Protein AF-A0A819NZL0-F1 (afdb_monomer_lite)

Foldseek 3Di:
DKKFFCAFDDDPDLQAFGDHGGAIWDFPADDPQWTWTDHPPRIHIDGPVRIGDDPPDQPKDFACAFDDDPDPPDDGDHHRDIDGDDD

Structure (mmCIF, N/CA/C/O backbone):
data_AF-A0A819NZL0-F1
#
_entry.id   AF-A0A819NZL0-F1
#
loop_
_atom_site.group_PDB
_atom_site.id
_atom_site.type_symbol
_atom_site.label_atom_id
_atom_site.label_alt_id
_atom_site.label_comp_id
_atom_site.label_asym_id
_atom_site.label_entity_id
_atom_site.label_seq_id
_atom_site.pdbx_PDB_ins_code
_atom_site.Cartn_x
_atom_site.Cartn_y
_atom_site.Cartn_z
_atom_site.occupancy
_atom_site.B_iso_or_equiv
_atom_site.auth_seq_id
_atom_site.auth_comp_id
_atom_site.auth_asym_id
_atom_site.auth_atom_id
_atom_site.pdbx_PDB_model_num
ATOM 1 N N . ASP A 1 1 ? 1.502 -8.307 -1.623 1.00 87.38 1 ASP A N 1
ATOM 2 C CA . ASP A 1 1 ? 0.814 -7.190 -0.932 1.00 87.38 1 ASP A CA 1
ATOM 3 C C . ASP A 1 1 ? 0.269 -6.196 -1.947 1.00 87.38 1 ASP A C 1
ATOM 5 O O . ASP A 1 1 ? 0.857 -6.081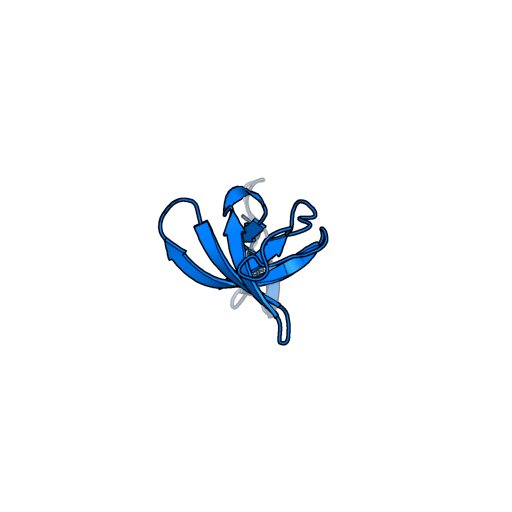 -3.016 1.00 87.38 1 ASP A O 1
ATOM 9 N N . VAL A 1 2 ? -0.840 -5.512 -1.638 1.00 92.56 2 VAL A N 1
ATOM 10 C CA . VAL A 1 2 ? -1.420 -4.487 -2.528 1.00 92.56 2 VAL A CA 1
ATOM 11 C C . VAL A 1 2 ? -0.898 -3.110 -2.141 1.00 92.56 2 VAL A C 1
ATOM 13 O O . VAL A 1 2 ? -0.962 -2.705 -0.977 1.00 92.56 2 VAL A O 1
ATOM 16 N N . TYR A 1 3 ? -0.392 -2.403 -3.138 1.00 95.88 3 TYR A N 1
ATOM 17 C CA . TYR A 1 3 ? 0.076 -1.033 -3.047 1.00 95.88 3 TYR A CA 1
ATOM 18 C C . TYR A 1 3 ? -0.703 -0.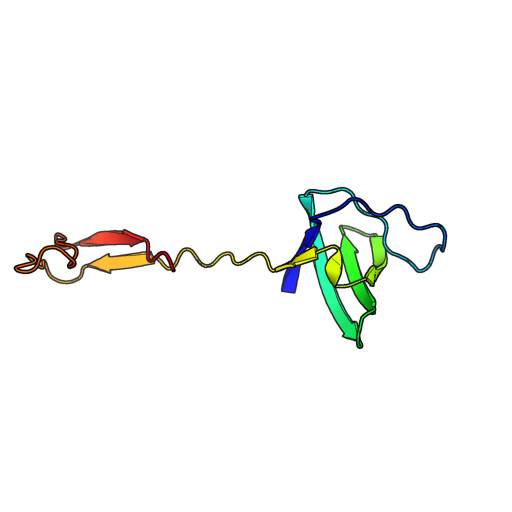171 -4.041 1.00 95.88 3 TYR A C 1
ATOM 20 O O . TYR A 1 3 ? -1.284 -0.685 -4.992 1.00 95.88 3 TYR A O 1
ATOM 28 N N . GLU A 1 4 ? -0.740 1.129 -3.801 1.00 95.69 4 GLU A N 1
ATOM 29 C CA . GLU A 1 4 ? -1.353 2.119 -4.679 1.00 95.69 4 GLU A CA 1
ATOM 30 C C . GLU A 1 4 ? -0.261 3.048 -5.198 1.00 95.69 4 GLU A C 1
ATOM 32 O O . GLU A 1 4 ? 0.580 3.506 -4.420 1.00 95.69 4 GLU A O 1
ATOM 37 N N . ALA A 1 5 ? -0.244 3.287 -6.506 1.00 96.88 5 ALA A N 1
ATOM 38 C CA . ALA A 1 5 ? 0.675 4.221 -7.131 1.00 96.88 5 ALA A CA 1
ATOM 39 C C . ALA A 1 5 ? 0.382 5.650 -6.663 1.00 96.88 5 ALA A C 1
ATOM 41 O O . ALA A 1 5 ? -0.737 6.139 -6.788 1.00 96.88 5 ALA A O 1
ATOM 42 N N . ILE A 1 6 ? 1.396 6.335 -6.143 1.00 96.81 6 ILE A N 1
ATOM 43 C CA . ILE A 1 6 ? 1.299 7.734 -5.698 1.00 96.81 6 ILE A CA 1
ATOM 44 C C . ILE A 1 6 ? 1.833 8.720 -6.747 1.00 96.81 6 ILE A C 1
ATOM 46 O O . ILE A 1 6 ? 1.639 9.924 -6.608 1.00 96.81 6 ILE A O 1
ATOM 50 N N . TYR A 1 7 ? 2.444 8.205 -7.817 1.00 96.56 7 TYR A N 1
ATOM 51 C CA . TYR A 1 7 ? 2.858 8.942 -9.011 1.00 96.56 7 TYR A CA 1
ATOM 52 C C . TYR A 1 7 ? 2.627 8.074 -10.251 1.00 96.56 7 TYR A C 1
ATOM 54 O O . TYR A 1 7 ? 2.701 6.850 -10.156 1.00 96.56 7 TYR A O 1
ATOM 62 N N . SER A 1 8 ? 2.389 8.694 -11.409 1.00 96.06 8 SER A N 1
ATOM 63 C CA . SER A 1 8 ? 2.430 7.974 -12.687 1.00 96.06 8 SER A CA 1
ATOM 64 C C . SER A 1 8 ? 3.875 7.647 -13.065 1.00 96.06 8 SER A C 1
ATOM 66 O O . SER A 1 8 ? 4.794 8.428 -12.801 1.00 96.06 8 SER A O 1
ATOM 68 N N . TYR A 1 9 ? 4.064 6.507 -13.714 1.00 94.81 9 TYR A N 1
ATOM 69 C CA . TYR A 1 9 ? 5.341 6.061 -14.243 1.00 94.81 9 TYR A CA 1
ATOM 70 C C . TYR A 1 9 ? 5.143 5.491 -15.648 1.00 94.81 9 TYR A C 1
ATOM 72 O O . TYR A 1 9 ? 4.463 4.482 -15.837 1.00 94.81 9 TYR A O 1
ATOM 80 N N . GLU A 1 10 ? 5.743 6.157 -16.633 1.00 95.19 10 GLU A N 1
ATOM 81 C CA . GLU A 1 10 ? 5.796 5.692 -18.017 1.00 95.19 10 GLU A CA 1
ATOM 82 C C . GLU A 1 10 ? 7.136 4.994 -18.255 1.00 95.19 10 GLU A C 1
ATOM 84 O O . GLU A 1 10 ? 8.191 5.632 -18.304 1.00 95.19 10 GLU A O 1
ATOM 89 N N . ALA A 1 11 ? 7.095 3.670 -18.380 1.00 91.81 11 ALA A N 1
ATOM 90 C CA . ALA A 1 11 ? 8.280 2.874 -18.643 1.00 91.81 11 ALA A CA 1
ATOM 91 C C . ALA A 1 11 ? 8.736 3.038 -20.097 1.00 91.81 11 ALA A C 1
ATOM 93 O O . ALA A 1 11 ? 7.943 2.956 -21.035 1.00 91.81 11 ALA A O 1
ATOM 94 N N . THR A 1 12 ? 10.041 3.209 -20.285 1.00 92.75 12 THR A N 1
ATOM 95 C CA . THR A 1 12 ? 10.684 3.155 -21.605 1.00 92.75 12 THR A CA 1
ATOM 96 C C . THR A 1 12 ? 11.248 1.770 -21.913 1.00 92.75 12 THR A C 1
ATOM 98 O O . THR A 1 12 ? 11.372 1.412 -23.085 1.00 92.75 12 THR A O 1
ATOM 101 N N . ASP A 1 13 ? 11.569 0.986 -20.881 1.00 93.12 13 ASP A N 1
ATOM 102 C CA . ASP A 1 13 ? 12.028 -0.393 -21.002 1.00 93.12 13 ASP A CA 1
ATOM 103 C C . ASP A 1 13 ? 10.831 -1.366 -20.936 1.00 93.12 13 ASP A C 1
ATOM 105 O O . ASP A 1 13 ? 10.015 -1.266 -20.019 1.00 93.12 13 ASP A O 1
ATOM 109 N N . PRO A 1 14 ? 10.702 -2.335 -21.864 1.00 89.88 14 PRO A N 1
ATOM 110 C CA . PRO A 1 14 ? 9.636 -3.340 -21.827 1.00 89.88 14 PRO A CA 1
ATOM 111 C C . PRO A 1 14 ? 9.618 -4.232 -20.575 1.00 89.88 14 PRO A C 1
ATOM 113 O O . PRO A 1 14 ? 8.624 -4.917 -20.340 1.00 89.88 14 PRO A O 1
ATOM 116 N N . SER A 1 15 ? 10.718 -4.294 -19.820 1.00 93.31 15 SER A N 1
ATOM 117 C CA . SER A 1 15 ? 10.817 -5.048 -18.565 1.00 93.31 15 SER A CA 1
ATOM 118 C C . SER A 1 15 ? 10.275 -4.292 -17.345 1.00 93.31 15 SER A C 1
ATOM 120 O O . SER A 1 15 ? 10.032 -4.907 -16.299 1.00 93.31 15 SER A O 1
ATOM 122 N N . ASP A 1 16 ? 10.022 -2.992 -17.490 1.00 96.38 16 ASP A N 1
ATOM 123 C CA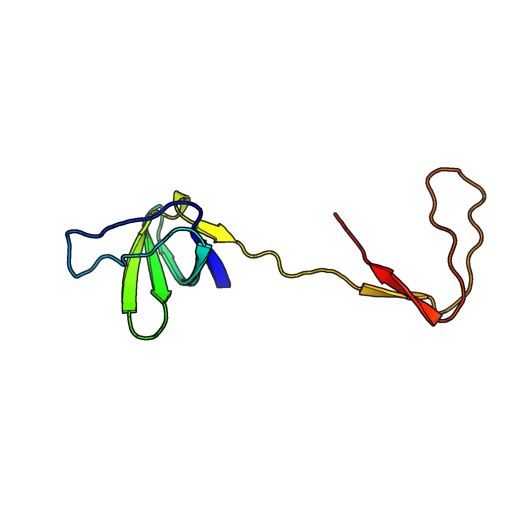 . ASP A 1 16 ? 9.502 -2.118 -16.446 1.00 96.38 16 ASP A CA 1
ATOM 124 C C . ASP A 1 16 ? 7.964 -2.028 -16.507 1.00 96.38 16 ASP A C 1
ATOM 126 O O . ASP A 1 16 ? 7.325 -2.120 -17.558 1.00 96.38 16 ASP A O 1
ATOM 130 N N . LEU A 1 17 ? 7.334 -1.857 -15.347 1.00 97.12 17 LEU A N 1
ATOM 131 C CA . LEU A 1 17 ? 5.883 -1.791 -15.208 1.00 97.12 17 LEU A CA 1
ATOM 132 C C . LEU A 1 17 ? 5.407 -0.341 -15.273 1.00 97.12 17 LEU A C 1
ATOM 134 O O . LEU A 1 17 ? 5.581 0.395 -14.310 1.00 97.12 17 LEU A O 1
ATOM 138 N N . SER A 1 18 ? 4.732 0.043 -16.359 1.00 96.75 18 SER A N 1
ATOM 139 C CA . SER A 1 18 ? 4.050 1.346 -16.436 1.00 96.75 18 SER A CA 1
ATOM 140 C C . SER A 1 18 ? 2.735 1.352 -15.659 1.00 96.75 18 SER A C 1
ATOM 142 O O . SER A 1 18 ? 1.972 0.383 -15.738 1.00 96.75 18 SER A O 1
ATOM 144 N N . PHE A 1 19 ? 2.436 2.460 -14.984 1.00 97.12 19 PHE A N 1
ATOM 145 C CA . PHE A 1 19 ? 1.175 2.660 -14.269 1.00 97.12 19 PHE A CA 1
ATOM 146 C C . PHE A 1 19 ? 0.823 4.131 -14.077 1.00 97.12 19 PHE A C 1
ATOM 148 O O . PHE A 1 19 ? 1.703 4.990 -14.013 1.00 97.12 19 PHE A O 1
ATOM 155 N N . ASP A 1 20 ? -0.468 4.402 -13.923 1.00 97.88 20 ASP A N 1
ATOM 156 C CA . ASP A 1 20 ? -0.977 5.720 -13.558 1.00 97.88 20 ASP A CA 1
ATOM 157 C C . ASP A 1 20 ? -1.117 5.901 -12.042 1.00 97.88 20 ASP A C 1
ATOM 159 O O . ASP A 1 20 ? -1.283 4.942 -11.283 1.00 97.88 20 ASP A O 1
ATOM 163 N N . ILE A 1 21 ? -1.087 7.157 -11.590 1.00 96.50 21 ILE A N 1
ATOM 164 C CA . ILE A 1 21 ? -1.410 7.507 -10.203 1.00 96.50 21 ILE A CA 1
ATOM 165 C C . ILE A 1 21 ? -2.780 6.935 -9.796 1.00 96.50 21 ILE A C 1
ATOM 167 O O . ILE A 1 21 ? -3.773 7.054 -10.513 1.00 96.50 21 ILE A O 1
ATOM 171 N N . GLY A 1 22 ? -2.834 6.312 -8.619 1.00 95.38 22 GLY A N 1
ATOM 172 C CA . GLY A 1 22 ? -4.013 5.635 -8.083 1.00 95.38 22 GLY A CA 1
ATOM 173 C C . GLY A 1 22 ? -4.200 4.191 -8.565 1.00 95.38 22 GLY A C 1
ATOM 174 O O . GLY A 1 22 ? -5.075 3.496 -8.042 1.00 95.38 22 GLY A O 1
ATOM 175 N N . GLU A 1 23 ? -3.401 3.692 -9.517 1.00 96.94 23 GLU A N 1
ATOM 176 C CA . GLU A 1 23 ? -3.468 2.278 -9.894 1.00 96.94 23 GLU A CA 1
ATOM 177 C C . GLU A 1 23 ? -2.996 1.367 -8.754 1.00 96.94 23 GLU A C 1
ATOM 179 O O . GLU A 1 23 ? -2.057 1.663 -8.011 1.00 96.94 23 GLU A O 1
ATOM 184 N N . ARG A 1 24 ? -3.654 0.209 -8.624 1.00 95.94 24 ARG A N 1
ATOM 185 C CA . ARG A 1 24 ? -3.306 -0.794 -7.617 1.00 95.94 24 ARG A CA 1
ATOM 186 C C . ARG A 1 24 ? -2.294 -1.781 -8.169 1.00 95.94 24 ARG A C 1
ATOM 188 O O . ARG A 1 24 ? -2.600 -2.539 -9.085 1.00 95.94 24 ARG A O 1
ATOM 195 N N . VAL A 1 25 ? -1.131 -1.823 -7.536 1.00 96.81 25 VAL A N 1
ATOM 196 C CA . VAL A 1 25 ? -0.020 -2.710 -7.873 1.00 96.81 25 VAL A CA 1
ATOM 197 C C . VAL A 1 25 ? 0.028 -3.867 -6.884 1.00 96.81 25 VAL A C 1
ATOM 199 O O . VAL A 1 25 ? 0.097 -3.672 -5.667 1.00 96.81 25 VAL A O 1
ATOM 202 N N . ILE A 1 26 ? 0.023 -5.096 -7.396 1.00 96.81 26 ILE A N 1
ATOM 203 C CA . ILE A 1 26 ? 0.308 -6.285 -6.593 1.00 96.81 26 ILE A CA 1
ATOM 204 C C . ILE A 1 26 ? 1.822 -6.481 -6.583 1.00 96.81 26 ILE A C 1
ATOM 206 O O . ILE A 1 26 ? 2.410 -6.803 -7.610 1.00 96.81 26 ILE A O 1
ATOM 210 N N . VAL A 1 27 ? 2.461 -6.301 -5.427 1.00 96.31 27 VAL A N 1
ATOM 211 C CA . VAL A 1 27 ? 3.910 -6.507 -5.288 1.00 96.31 27 VAL A CA 1
ATOM 212 C C . VAL A 1 27 ? 4.206 -7.997 -5.134 1.00 96.31 27 VAL A C 1
ATOM 214 O O . VAL A 1 27 ? 3.739 -8.626 -4.176 1.00 96.31 27 VAL A O 1
ATOM 217 N N . LEU A 1 28 ? 4.978 -8.534 -6.086 1.00 96.06 28 LEU A N 1
ATOM 218 C CA . LEU A 1 28 ? 5.391 -9.936 -6.193 1.00 96.06 28 LEU A CA 1
ATOM 219 C C . LEU A 1 28 ? 6.772 -10.185 -5.569 1.00 96.06 28 LEU A C 1
ATOM 221 O O . LEU A 1 28 ? 6.987 -11.228 -4.954 1.00 96.06 28 LEU A O 1
ATOM 225 N N . LYS A 1 29 ? 7.706 -9.234 -5.711 1.00 96.06 29 LYS A N 1
ATOM 226 C CA . LYS A 1 29 ? 9.068 -9.328 -5.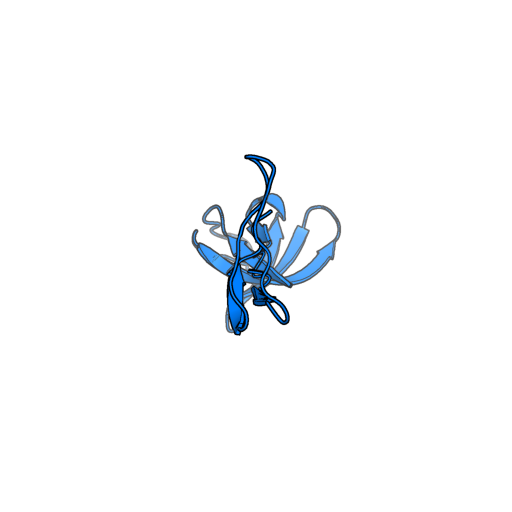161 1.00 96.06 29 LYS A CA 1
ATOM 227 C C . LYS A 1 29 ? 9.578 -7.952 -4.734 1.00 96.06 29 LYS A C 1
ATOM 229 O O . LYS A 1 29 ? 9.451 -6.995 -5.492 1.00 96.06 29 LYS A O 1
ATOM 234 N N . CYS A 1 30 ? 10.199 -7.878 -3.558 1.00 94.88 30 CYS A N 1
ATOM 235 C CA . CYS A 1 30 ? 10.909 -6.694 -3.070 1.00 94.88 30 CYS A CA 1
ATOM 236 C C . CYS A 1 30 ? 12.420 -6.960 -3.111 1.00 94.88 30 CYS A C 1
ATOM 238 O O . CYS A 1 30 ? 12.901 -7.771 -2.321 1.00 94.88 30 CYS A O 1
ATOM 240 N N . ASP A 1 31 ? 13.156 -6.312 -4.018 1.00 92.62 31 ASP A N 1
ATOM 241 C CA . ASP A 1 31 ? 14.609 -6.485 -4.165 1.00 92.62 31 ASP A CA 1
ATOM 242 C C . ASP A 1 31 ? 15.323 -5.123 -4.159 1.00 92.62 31 ASP A C 1
ATOM 244 O O . ASP A 1 31 ? 15.451 -4.446 -5.178 1.00 92.62 31 ASP A O 1
ATOM 248 N N . GLY A 1 32 ? 15.722 -4.669 -2.969 1.00 94.50 32 GLY A N 1
ATOM 249 C CA . GLY A 1 32 ? 16.254 -3.318 -2.785 1.00 94.50 32 GLY A CA 1
ATOM 250 C C . GLY A 1 32 ? 15.247 -2.244 -3.214 1.00 94.50 32 GLY A C 1
ATOM 251 O O . GLY A 1 32 ? 14.089 -2.249 -2.773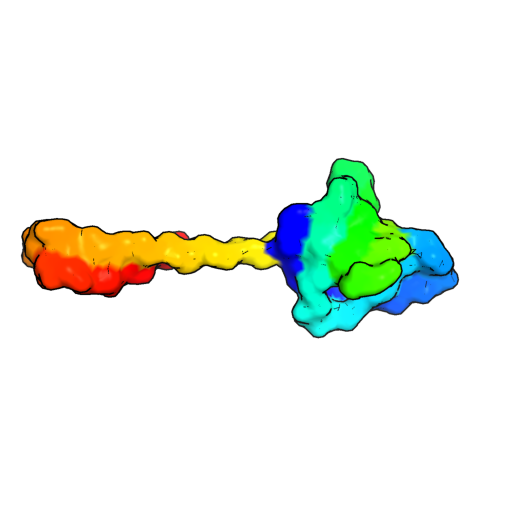 1.00 94.50 32 GLY A O 1
ATOM 252 N N . ASP A 1 33 ? 15.696 -1.336 -4.081 1.00 95.44 33 ASP A N 1
ATOM 253 C CA . ASP A 1 33 ? 14.888 -0.213 -4.565 1.00 95.44 33 ASP A CA 1
ATOM 254 C C . ASP A 1 33 ? 13.942 -0.577 -5.715 1.00 95.44 33 ASP A C 1
ATOM 256 O O . ASP A 1 33 ? 12.948 0.117 -5.930 1.00 95.44 33 ASP A O 1
ATOM 260 N N . TRP A 1 34 ? 14.203 -1.694 -6.401 1.00 94.94 34 TRP A N 1
ATOM 261 C CA . TRP A 1 34 ? 13.437 -2.155 -7.554 1.00 94.94 34 TRP A CA 1
ATOM 262 C C . TRP A 1 34 ? 12.559 -3.340 -7.182 1.00 94.94 34 TRP A C 1
ATOM 264 O O . TRP A 1 34 ? 13.020 -4.410 -6.782 1.00 94.94 34 TRP A O 1
ATOM 274 N N . TRP A 1 35 ? 11.254 -3.148 -7.287 1.00 97.19 35 TRP A N 1
ATOM 275 C CA . TRP A 1 35 ? 10.269 -4.162 -6.954 1.00 97.19 35 TRP A CA 1
ATOM 276 C C . TRP A 1 35 ? 9.628 -4.708 -8.220 1.00 97.19 35 TRP A C 1
ATOM 278 O O . TRP A 1 35 ? 9.456 -3.997 -9.203 1.00 97.19 35 TRP A O 1
ATOM 288 N N . THR A 1 36 ? 9.254 -5.984 -8.189 1.00 97.19 36 THR A N 1
ATOM 289 C CA . THR A 1 36 ? 8.452 -6.599 -9.249 1.00 97.19 36 THR A CA 1
ATOM 290 C C . THR A 1 36 ? 6.983 -6.484 -8.875 1.00 97.19 36 THR A C 1
ATOM 292 O O . THR A 1 36 ? 6.571 -6.978 -7.820 1.00 97.19 36 THR A O 1
ATOM 295 N N . GLY A 1 37 ? 6.200 -5.841 -9.736 1.00 97.12 37 GLY A N 1
ATOM 296 C CA . GLY A 1 37 ? 4.769 -5.623 -9.556 1.00 97.12 37 GLY A CA 1
ATOM 297 C C . GLY A 1 37 ? 3.941 -6.204 -10.691 1.00 97.12 37 GLY A C 1
ATOM 298 O O . GLY A 1 37 ? 4.459 -6.475 -11.774 1.00 97.12 37 GLY A O 1
ATOM 299 N N . GLN A 1 38 ? 2.644 -6.355 -10.441 1.00 97.44 38 GLN A N 1
ATOM 300 C CA . GLN A 1 38 ? 1.665 -6.783 -11.432 1.00 97.44 38 GLN A CA 1
ATOM 301 C C . GLN A 1 38 ? 0.396 -5.924 -11.368 1.00 97.44 38 GLN A C 1
ATOM 303 O O . GLN A 1 38 ? -0.121 -5.650 -10.280 1.00 97.44 38 GLN A O 1
ATOM 308 N N . ILE A 1 39 ? -0.118 -5.540 -12.542 1.00 96.56 39 ILE A N 1
ATOM 309 C CA . ILE A 1 39 ? -1.394 -4.838 -12.738 1.00 96.56 39 ILE A CA 1
ATOM 310 C C . ILE A 1 39 ? -2.153 -5.513 -13.883 1.00 96.56 39 ILE A C 1
ATOM 312 O O . ILE A 1 39 ? -1.786 -5.379 -15.054 1.00 96.56 39 ILE A O 1
ATOM 316 N N . GLY A 1 40 ? -3.222 -6.242 -13.551 1.00 94.38 40 GLY A N 1
ATOM 317 C CA . GLY A 1 40 ? -3.909 -7.104 -14.516 1.00 94.38 40 GLY A CA 1
ATOM 318 C C . GLY A 1 40 ? -2.935 -8.133 -15.095 1.00 94.38 40 GLY A C 1
ATOM 319 O O . GLY A 1 40 ? -2.307 -8.878 -14.343 1.00 94.38 40 GLY A O 1
ATOM 320 N N . ASP A 1 41 ? -2.764 -8.116 -16.416 1.00 95.12 41 ASP A N 1
ATOM 321 C CA . ASP A 1 41 ? -1.841 -9.005 -17.134 1.00 95.12 41 ASP A CA 1
ATOM 322 C C . ASP A 1 41 ? -0.429 -8.409 -17.306 1.00 95.12 41 ASP A C 1
ATOM 324 O O . ASP A 1 41 ? 0.485 -9.086 -17.777 1.00 95.12 41 ASP A O 1
ATOM 328 N N . ARG A 1 42 ? -0.220 -7.142 -16.922 1.00 95.25 42 ARG A N 1
ATOM 329 C CA . ARG A 1 42 ? 1.078 -6.458 -17.021 1.00 95.25 42 ARG A CA 1
ATOM 330 C C . ARG A 1 42 ? 1.931 -6.793 -15.805 1.00 95.25 42 ARG A C 1
ATOM 332 O O . ARG A 1 42 ? 1.473 -6.623 -14.679 1.00 95.25 42 ARG A O 1
ATOM 339 N N . THR A 1 43 ? 3.168 -7.225 -16.024 1.00 96.81 43 THR A N 1
ATOM 340 C CA . THR A 1 43 ? 4.154 -7.488 -14.964 1.00 96.81 43 THR A CA 1
ATOM 341 C C . THR A 1 43 ? 5.471 -6.829 -15.331 1.00 96.81 43 THR A C 1
ATOM 343 O O . THR A 1 43 ? 5.871 -6.891 -16.489 1.00 96.81 43 THR A O 1
ATOM 346 N N . GLY A 1 44 ? 6.147 -6.231 -14.357 1.00 97.12 44 GLY A N 1
ATOM 347 C CA . GLY A 1 44 ? 7.433 -5.589 -14.597 1.00 97.12 44 GLY A CA 1
ATOM 348 C C . GLY A 1 44 ? 8.052 -5.008 -13.336 1.00 97.12 44 GLY A C 1
ATOM 349 O O . GLY A 1 44 ? 7.520 -5.156 -12.228 1.00 97.12 44 GLY A O 1
ATOM 350 N N . LEU A 1 45 ? 9.199 -4.370 -13.519 1.00 97.25 45 LEU A N 1
ATOM 351 C CA . LEU A 1 45 ? 9.954 -3.710 -12.464 1.00 97.25 45 LEU A CA 1
ATOM 352 C C . LEU A 1 45 ? 9.523 -2.253 -12.281 1.00 97.25 45 LEU A C 1
ATOM 354 O O . LEU A 1 45 ? 9.122 -1.581 -13.224 1.00 97.25 45 LEU A O 1
ATOM 358 N N . PHE A 1 46 ? 9.590 -1.759 -11.051 1.00 96.62 46 PHE A N 1
ATOM 359 C CA . PHE A 1 46 ? 9.355 -0.352 -10.743 1.00 96.62 46 PHE A CA 1
ATOM 360 C C . PHE A 1 46 ? 10.064 0.041 -9.443 1.00 96.62 46 PHE A C 1
ATOM 362 O O . PHE A 1 46 ? 10.395 -0.813 -8.616 1.00 96.62 46 PHE A O 1
ATOM 369 N N . LEU A 1 47 ? 10.287 1.339 -9.240 1.00 96.44 47 LEU A N 1
ATOM 370 C CA . LEU A 1 47 ? 10.900 1.849 -8.015 1.00 96.44 47 LEU A CA 1
ATOM 371 C C . LEU A 1 47 ? 9.901 1.869 -6.854 1.00 96.44 47 LEU A C 1
ATOM 373 O O . LEU A 1 47 ? 8.791 2.389 -6.973 1.00 96.44 47 LEU A O 1
ATOM 377 N N . ASN A 1 48 ? 10.314 1.365 -5.692 1.00 95.56 48 ASN A N 1
ATOM 378 C CA . ASN A 1 48 ? 9.420 1.210 -4.541 1.00 95.56 48 ASN A CA 1
ATOM 379 C C . ASN A 1 48 ? 8.805 2.525 -4.024 1.00 95.56 48 ASN A C 1
ATOM 381 O O . ASN A 1 48 ? 7.725 2.509 -3.438 1.00 95.56 48 ASN A O 1
ATOM 385 N N . ASN A 1 49 ? 9.452 3.665 -4.272 1.00 96.88 49 ASN A N 1
ATOM 386 C CA . ASN A 1 49 ? 9.015 4.978 -3.803 1.00 96.88 49 ASN A CA 1
ATOM 387 C C . ASN A 1 49 ? 7.877 5.583 -4.643 1.00 96.88 49 ASN A C 1
ATOM 389 O O . ASN A 1 49 ? 7.376 6.651 -4.296 1.00 96.88 49 ASN A O 1
ATOM 393 N N . TYR A 1 50 ? 7.455 4.910 -5.719 1.00 96.50 50 TYR A N 1
ATOM 394 C CA . TYR A 1 50 ? 6.304 5.306 -6.537 1.00 96.50 50 TYR A CA 1
ATOM 395 C C . TYR A 1 50 ? 4.983 4.750 -6.011 1.00 96.50 50 TYR A C 1
ATOM 397 O O . TYR A 1 50 ? 3.924 5.113 -6.524 1.00 96.50 50 TYR A O 1
ATOM 405 N N . VAL A 1 51 ? 5.019 3.886 -4.994 1.00 96.00 51 VAL A N 1
ATOM 406 C CA . VAL A 1 51 ? 3.827 3.223 -4.470 1.00 96.00 51 VAL A CA 1
ATOM 407 C C . VAL A 1 51 ? 3.763 3.295 -2.947 1.00 96.00 51 VAL A C 1
ATOM 409 O O . VAL A 1 51 ? 4.776 3.301 -2.250 1.00 96.00 51 VAL A O 1
ATOM 412 N N . GLN A 1 52 ? 2.550 3.290 -2.406 1.00 94.62 52 GLN A N 1
ATOM 413 C CA . GLN A 1 52 ? 2.289 3.241 -0.972 1.00 94.62 52 GLN A CA 1
ATOM 414 C C . GLN A 1 52 ? 1.468 2.002 -0.623 1.00 94.62 52 GLN A C 1
ATOM 416 O O . GLN A 1 52 ? 0.552 1.620 -1.346 1.00 94.62 52 GLN A O 1
ATOM 421 N N . LYS A 1 53 ? 1.779 1.353 0.507 1.00 92.12 53 LYS A N 1
ATOM 422 C CA . LYS A 1 53 ? 1.042 0.163 0.949 1.00 92.12 53 LYS A CA 1
ATOM 423 C C . LYS A 1 53 ? -0.414 0.524 1.233 1.00 92.12 53 LYS A C 1
ATOM 425 O O . LYS A 1 53 ? -0.680 1.410 2.049 1.00 92.12 53 LYS A O 1
ATOM 430 N N . VAL A 1 54 ? -1.350 -0.199 0.617 1.00 88.62 54 VAL A N 1
ATOM 431 C CA . VAL A 1 54 ? -2.779 -0.035 0.902 1.00 88.62 54 VAL A CA 1
ATOM 432 C C . VAL A 1 54 ? -3.067 -0.697 2.246 1.00 88.62 54 VAL A C 1
ATOM 434 O O . VAL A 1 54 ? -3.222 -1.914 2.358 1.00 88.62 54 VAL A O 1
ATOM 437 N N . ASN A 1 55 ? -3.105 0.112 3.303 1.00 74.56 55 ASN A N 1
ATOM 438 C CA . ASN A 1 55 ? -3.450 -0.347 4.644 1.00 74.56 55 ASN A CA 1
ATOM 439 C C . ASN A 1 55 ? -4.970 -0.483 4.768 1.00 74.56 55 ASN A C 1
ATOM 441 O O . ASN A 1 55 ? -5.647 0.401 5.281 1.00 74.56 55 ASN A O 1
ATOM 445 N N . ASN A 1 56 ? -5.510 -1.617 4.330 1.00 64.06 56 ASN A N 1
ATOM 446 C CA . ASN A 1 56 ? -6.953 -1.867 4.342 1.00 64.06 56 ASN A CA 1
ATOM 447 C C . ASN A 1 56 ? -7.504 -2.370 5.687 1.00 64.06 56 ASN A C 1
ATOM 449 O O . ASN A 1 56 ? -8.503 -3.085 5.718 1.00 64.06 56 ASN A O 1
ATOM 453 N N . ILE A 1 57 ? -6.885 -2.014 6.815 1.00 57.31 57 ILE A N 1
ATOM 454 C CA . ILE A 1 57 ? -7.384 -2.453 8.121 1.00 57.31 57 ILE A CA 1
ATOM 455 C C . ILE A 1 57 ? -8.144 -1.315 8.797 1.00 57.31 57 ILE A C 1
ATOM 457 O O . ILE A 1 57 ? -7.653 -0.694 9.736 1.00 57.31 57 ILE A O 1
ATOM 461 N N . GLN A 1 58 ? -9.386 -1.092 8.365 1.00 64.50 58 GLN A N 1
ATOM 462 C CA . GLN A 1 58 ? -10.392 -0.592 9.300 1.00 64.50 58 GLN A CA 1
ATOM 463 C C . GLN A 1 58 ? -10.675 -1.727 10.282 1.00 64.50 58 GLN A C 1
ATOM 465 O O . GLN A 1 58 ? -11.540 -2.571 10.051 1.00 64.50 58 GLN A O 1
ATOM 470 N N . LYS A 1 59 ? -9.885 -1.810 11.357 1.00 80.44 59 LYS A N 1
ATOM 471 C CA . LYS A 1 59 ? -10.160 -2.772 12.423 1.00 80.44 59 LYS A CA 1
ATOM 472 C C . LYS A 1 59 ? -11.521 -2.405 12.993 1.00 80.44 59 LYS A C 1
ATOM 474 O O . LYS A 1 59 ? -11.697 -1.302 13.489 1.00 80.44 59 LYS A O 1
ATOM 479 N N . THR A 1 60 ? -12.487 -3.302 12.899 1.00 86.75 60 THR A N 1
ATOM 480 C CA . THR A 1 60 ? -13.803 -3.108 13.504 1.00 86.75 60 THR A CA 1
ATOM 481 C C . THR A 1 60 ? -13.968 -4.100 14.635 1.00 86.75 60 THR A C 1
ATOM 483 O O . THR A 1 60 ? -13.565 -5.257 14.520 1.00 86.75 60 THR A O 1
ATOM 486 N N . VAL A 1 61 ? -14.537 -3.643 15.741 1.00 92.25 61 VAL A N 1
ATOM 487 C CA . VAL A 1 61 ? -14.890 -4.493 16.879 1.00 92.25 61 VAL A CA 1
ATOM 488 C C . VAL A 1 61 ? -16.356 -4.283 17.225 1.00 92.25 61 VAL A C 1
ATOM 490 O O . VAL A 1 61 ? -16.937 -3.255 16.888 1.00 92.25 61 VAL A O 1
ATOM 493 N N . ILE A 1 62 ? -16.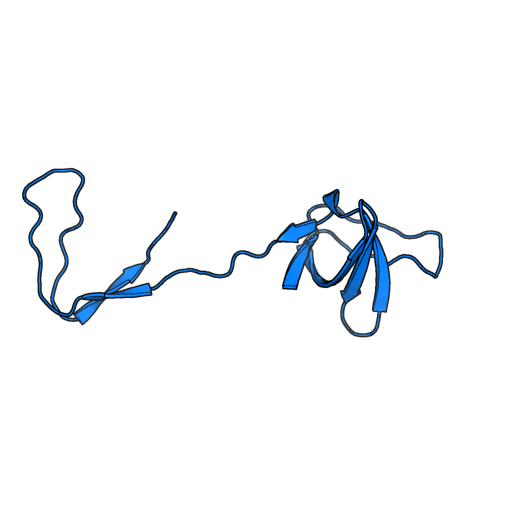958 -5.272 17.879 1.00 95.38 62 ILE A N 1
ATOM 494 C CA . ILE A 1 62 ? -18.320 -5.182 18.402 1.00 95.38 62 ILE A CA 1
ATOM 495 C C . ILE A 1 62 ? -18.220 -5.133 19.922 1.00 95.38 62 ILE A C 1
ATOM 497 O O . ILE A 1 62 ? -17.555 -5.975 20.529 1.00 95.38 62 ILE A O 1
ATOM 501 N N . ALA A 1 63 ? -18.884 -4.162 20.538 1.00 96.06 63 ALA A N 1
ATOM 502 C CA . ALA A 1 63 ? -18.990 -4.080 21.985 1.00 96.06 63 ALA A CA 1
ATOM 503 C C . ALA A 1 63 ? -19.833 -5.245 22.528 1.00 96.06 63 ALA A C 1
ATOM 505 O O . ALA A 1 63 ? -21.010 -5.381 22.207 1.00 96.06 63 ALA A O 1
ATOM 506 N N . ILE A 1 64 ? -19.247 -6.103 23.363 1.00 97.12 64 ILE A N 1
ATOM 507 C CA . ILE A 1 64 ? -19.969 -7.233 23.981 1.00 97.12 64 ILE A CA 1
ATOM 508 C C . ILE A 1 64 ? -20.664 -6.851 25.292 1.00 97.12 64 ILE A C 1
ATOM 510 O O . ILE A 1 64 ? -21.618 -7.508 25.701 1.00 97.12 64 ILE A O 1
ATOM 514 N N . THR A 1 65 ? -20.202 -5.775 25.922 1.00 95.75 65 THR A N 1
ATOM 515 C CA . THR A 1 65 ? -20.730 -5.196 27.159 1.00 95.75 65 THR A CA 1
ATOM 516 C C . THR A 1 65 ? -20.735 -3.679 27.013 1.00 95.75 65 THR A C 1
ATOM 518 O O . THR A 1 65 ? -19.791 -3.151 26.417 1.00 95.75 65 THR A O 1
ATOM 521 N N . PRO A 1 66 ? -21.745 -2.972 27.543 1.00 97.50 66 PRO A N 1
ATOM 522 C CA . PRO A 1 66 ? -21.757 -1.518 27.496 1.00 97.50 66 PRO A CA 1
ATOM 523 C C . PRO A 1 66 ? -20.633 -0.948 28.371 1.00 97.50 66 PRO A C 1
ATOM 525 O O . PRO A 1 66 ? -20.240 -1.554 29.373 1.00 97.50 66 PRO A O 1
ATOM 528 N N . PHE A 1 67 ? -20.126 0.222 28.000 1.00 97.44 67 PHE A N 1
ATOM 529 C CA . PHE A 1 67 ? -19.124 0.954 28.765 1.00 97.44 67 PHE A CA 1
ATOM 530 C C . PHE A 1 67 ? -19.440 2.448 28.740 1.00 97.44 67 PHE A C 1
ATOM 532 O O . PHE A 1 67 ? -19.544 3.050 27.673 1.00 97.44 67 PHE A O 1
ATOM 539 N N . GLN A 1 68 ? -19.550 3.043 29.927 1.00 97.62 68 GLN A N 1
ATOM 540 C CA . GLN A 1 68 ? -19.691 4.484 30.097 1.00 97.62 68 GLN A CA 1
ATOM 541 C C . GLN A 1 68 ? -18.343 5.060 30.533 1.00 97.62 68 GLN A C 1
ATOM 543 O O . GLN A 1 68 ? -17.847 4.755 31.618 1.00 97.62 68 GLN A O 1
ATOM 548 N N . ALA A 1 69 ? -17.754 5.899 29.690 1.00 96.25 69 ALA A N 1
ATOM 549 C CA . ALA A 1 69 ? -16.514 6.594 29.989 1.00 96.25 69 ALA A CA 1
ATOM 550 C C . ALA A 1 69 ? -16.699 7.587 31.147 1.00 96.25 69 ALA A C 1
ATOM 552 O O . ALA A 1 69 ? -17.675 8.337 31.191 1.00 96.25 69 ALA A O 1
ATOM 553 N N . THR A 1 70 ? -15.729 7.614 32.062 1.00 96.44 70 THR A N 1
ATOM 554 C CA . THR A 1 70 ? -15.630 8.593 33.160 1.00 96.44 70 THR A CA 1
ATOM 555 C C . THR A 1 70 ? -14.548 9.647 32.920 1.00 96.44 70 THR A C 1
ATOM 557 O O . THR A 1 70 ? -14.470 10.623 33.658 1.00 96.44 70 THR A O 1
ATOM 560 N N . GLU A 1 71 ? -13.710 9.444 31.903 1.00 97.31 71 GLU A N 1
ATOM 561 C CA . GLU A 1 71 ? -12.633 10.343 31.488 1.00 97.31 71 GLU A CA 1
ATOM 562 C C . GLU A 1 71 ? -12.918 10.857 30.075 1.00 97.31 71 GLU A C 1
ATOM 564 O O . GLU A 1 71 ? -13.414 10.106 29.234 1.00 97.31 71 GLU A O 1
ATOM 569 N N . GLU A 1 72 ? -12.574 12.117 29.795 1.00 93.00 72 GLU A N 1
ATOM 570 C CA . GLU A 1 72 ? -12.901 12.788 28.524 1.00 93.00 72 GLU A CA 1
ATOM 571 C C . GLU A 1 72 ? -12.285 12.111 27.284 1.00 93.00 72 GLU A C 1
ATOM 573 O O . GLU A 1 72 ? -12.817 12.241 26.186 1.00 93.00 72 GLU A O 1
ATOM 578 N N . ASN A 1 73 ? -11.196 11.351 27.451 1.00 93.31 73 ASN A N 1
ATOM 579 C CA . ASN A 1 73 ? -10.465 10.708 26.351 1.00 93.31 73 ASN A CA 1
ATOM 580 C C . ASN A 1 73 ? -10.873 9.247 26.096 1.00 93.31 73 ASN A C 1
ATOM 582 O O . ASN A 1 73 ? -10.248 8.564 25.282 1.00 93.31 73 ASN A O 1
ATOM 586 N N . HIS A 1 74 ? -11.894 8.742 26.788 1.00 93.81 74 HIS A N 1
ATOM 587 C CA . HIS A 1 74 ? -12.410 7.390 26.589 1.00 93.81 74 HIS A CA 1
ATOM 588 C C . HIS A 1 74 ? -13.724 7.414 25.796 1.00 93.81 74 HIS A C 1
ATOM 590 O O . HIS A 1 74 ? -14.583 8.271 25.992 1.00 93.81 74 HIS A O 1
ATOM 596 N N . LEU A 1 75 ? -13.909 6.434 24.909 1.00 93.75 75 LEU A N 1
ATOM 597 C CA . LEU A 1 75 ? -15.144 6.266 24.140 1.00 93.75 75 LEU A CA 1
ATOM 598 C C . LEU A 1 75 ? -16.186 5.514 24.979 1.00 93.75 75 LEU A C 1
ATOM 600 O O . LEU A 1 75 ? -15.913 4.398 25.413 1.00 93.75 75 LEU A O 1
ATOM 604 N N . SER A 1 76 ? -17.379 6.088 25.159 1.00 96.44 76 SER A N 1
ATOM 605 C CA . SER A 1 76 ? -18.545 5.340 25.659 1.00 96.44 76 SER A CA 1
ATOM 606 C C . SER A 1 76 ? -19.218 4.589 24.514 1.00 96.44 76 SER A C 1
ATOM 608 O O . SER A 1 76 ? -19.287 5.107 23.398 1.00 96.44 76 SER A O 1
ATOM 610 N N . PHE A 1 77 ? -19.724 3.390 24.779 1.00 97.25 77 PHE A N 1
ATOM 611 C CA . PHE A 1 77 ? -20.403 2.576 23.775 1.00 97.25 77 PHE A CA 1
ATOM 612 C C . PHE A 1 77 ? -21.425 1.624 24.396 1.00 97.25 77 PHE A C 1
ATOM 614 O O . PHE A 1 77 ? -21.270 1.163 25.528 1.00 97.25 77 PHE A O 1
ATOM 621 N N . GLU A 1 78 ? -22.451 1.295 23.619 1.00 98.12 78 GLU A N 1
ATOM 622 C CA . GLU A 1 78 ? -23.520 0.377 24.011 1.00 98.12 78 GLU A CA 1
ATOM 623 C C . GLU A 1 78 ? -23.211 -1.071 23.630 1.00 98.12 78 GLU A C 1
ATOM 625 O O . GLU A 1 78 ? -22.399 -1.347 22.742 1.00 98.12 78 GLU A O 1
ATOM 630 N N . GLN A 1 79 ? -23.898 -2.022 24.270 1.00 97.00 79 GLN A N 1
ATOM 631 C CA . GLN A 1 79 ? -23.826 -3.421 23.853 1.00 97.00 79 GLN A CA 1
ATOM 632 C C . GLN A 1 79 ? -24.241 -3.565 22.380 1.00 97.00 79 GLN A C 1
ATOM 634 O O . GLN A 1 79 ? -25.207 -2.965 21.919 1.00 97.00 79 GLN A O 1
ATOM 639 N N . SER A 1 80 ? -23.497 -4.389 21.646 1.00 95.75 80 SER A N 1
ATOM 640 C CA . SER A 1 80 ? -23.649 -4.659 20.214 1.00 95.75 80 SER A CA 1
ATOM 641 C C . SER A 1 80 ? -23.318 -3.491 19.276 1.00 95.75 80 SER A C 1
ATOM 643 O O . SER A 1 80 ? -23.491 -3.626 18.065 1.00 95.75 80 SER A O 1
ATOM 645 N N . GLN A 1 81 ? -22.777 -2.379 19.781 1.00 97.25 81 GLN A N 1
ATOM 646 C CA . GLN A 1 81 ? -22.298 -1.288 18.934 1.00 97.25 81 GLN A CA 1
ATOM 647 C C . GLN A 1 81 ? -21.048 -1.696 18.139 1.00 97.25 81 GLN A C 1
ATOM 649 O O . GLN A 1 81 ? -20.114 -2.290 18.680 1.00 97.25 81 GLN A O 1
ATOM 654 N N . ILE A 1 82 ? -21.018 -1.342 16.850 1.00 94.00 82 ILE A N 1
ATOM 655 C CA . ILE A 1 82 ? -19.837 -1.484 15.990 1.00 94.00 82 ILE A CA 1
ATOM 656 C C . ILE A 1 82 ? -18.911 -0.285 16.219 1.00 94.00 82 ILE A C 1
ATOM 658 O O . ILE A 1 82 ? -19.340 0.864 16.118 1.00 94.00 82 ILE A O 1
ATOM 662 N N . ILE A 1 83 ? -17.637 -0.555 16.492 1.00 94.00 83 ILE A N 1
ATOM 663 C CA . ILE A 1 83 ? -16.602 0.447 16.754 1.00 94.00 83 ILE A CA 1
ATOM 664 C C . ILE A 1 83 ? -15.508 0.316 15.700 1.00 94.00 83 ILE A C 1
ATOM 666 O O . ILE A 1 83 ? -14.918 -0.754 15.532 1.00 94.00 83 ILE A O 1
ATOM 670 N N . TYR A 1 84 ? -15.216 1.421 15.019 1.00 89.19 84 TYR A N 1
ATOM 671 C CA . TYR A 1 84 ? -14.128 1.523 14.053 1.00 89.19 84 TYR A CA 1
ATOM 672 C C . TYR A 1 84 ? -12.854 1.962 14.774 1.00 89.19 84 TYR A C 1
ATOM 674 O O . TYR A 1 84 ? -12.773 3.067 15.300 1.00 89.19 84 TYR A O 1
ATOM 682 N N . ILE A 1 85 ? -11.854 1.089 14.802 1.00 85.44 85 ILE A N 1
ATOM 683 C CA . ILE A 1 85 ? -10.529 1.378 15.339 1.00 85.44 85 ILE A CA 1
ATOM 684 C C . ILE A 1 85 ? -9.719 2.051 14.235 1.00 85.44 85 ILE A C 1
ATOM 686 O O . ILE A 1 85 ? -9.296 1.420 13.260 1.00 85.44 85 ILE A O 1
ATOM 690 N N . THR A 1 86 ? -9.497 3.342 14.427 1.00 77.50 86 THR A N 1
ATOM 691 C CA . THR A 1 86 ? -8.558 4.151 13.654 1.00 77.50 86 THR A CA 1
ATOM 692 C C . THR A 1 86 ? -7.216 4.216 14.389 1.00 77.50 86 THR A C 1
ATOM 694 O O . THR A 1 86 ? -7.176 4.090 15.613 1.00 77.50 86 THR A O 1
ATOM 697 N N . LYS A 1 87 ? -6.112 4.342 13.644 1.00 66.19 87 LYS A N 1
ATOM 698 C CA . LYS A 1 87 ? -4.769 4.534 14.214 1.00 66.19 87 LYS A CA 1
ATOM 699 C C . LYS A 1 87 ? -4.571 5.977 14.663 1.00 66.19 87 LYS A C 1
ATOM 701 O O . LYS A 1 87 ? -5.138 6.858 13.983 1.00 66.19 87 LYS A O 1
#

Sequence (87 aa):
DVYEAIYSYEATDPSDLSFDIGERVIVLKCDGDWWTGQIGDRTGLFLNNYVQKVNNIQKTVIAITPFQATEENHLSFEQSQIIYITK

Secondary structure (DSSP, 8-state):
-EEEESS-B--SSTTB--B-TTPEEEEEEEETTEEEEEETTEEEEEEGGGEEE-----EEEE-SS-B--SSTTSPPB-TT-EEEE--

Radius of gyration: 20.24 Å; chains: 1; bounding box: 40×23×55 Å

pLDDT: mean 93.07, std 7.8, range [57.31, 98.12]